Protein AF-A0A3C0MGB0-F1 (afdb_monomer_lite)

Radius of gyration: 11.44 Å; chains: 1; bounding box: 28×23×29 Å

Secondary structure (DSSP, 8-state):
--SS-EE-TTBTTTB-HHHHHHHHHHHHHTT--EEE--TTTTTTHHHHHHHHHHGGGGGG-EEE----SPP-

Foldseek 3Di:
DDPDAAEQLCQLPVADLVRLLVVLVVCVVVPHAEYEEECQRNVNRSVVSNCVSCPVVPVRHDYHYDDDDDRD

Structure (mmCIF, N/CA/C/O backbone):
data_AF-A0A3C0MGB0-F1
#
_entry.id   AF-A0A3C0MGB0-F1
#
loop_
_atom_site.group_PDB
_atom_site.id
_atom_site.type_symbol
_atom_site.label_atom_id
_atom_site.label_alt_id
_atom_site.label_comp_id
_atom_site.label_asym_id
_atom_site.label_entity_id
_atom_site.label_seq_id
_atom_site.pdbx_PDB_ins_code
_atom_site.Cartn_x
_atom_site.Cartn_y
_atom_site.Cartn_z
_atom_site.occupancy
_atom_site.B_iso_or_equiv
_atom_site.auth_seq_id
_atom_site.auth_comp_id
_atom_site.auth_asym_id
_atom_site.auth_atom_id
_atom_site.pdbx_PDB_model_num
ATOM 1 N N . VAL A 1 1 ? -5.398 -10.992 8.869 1.00 93.69 1 VAL A N 1
ATOM 2 C CA . VAL A 1 1 ? -5.740 -10.176 7.680 1.00 93.69 1 VAL A CA 1
ATOM 3 C C . VAL A 1 1 ? -7.247 -10.169 7.507 1.00 93.69 1 VAL A C 1
ATOM 5 O O . VAL A 1 1 ? -7.889 -11.099 7.984 1.00 93.69 1 VAL A O 1
ATOM 8 N N . SER A 1 2 ? -7.801 -9.140 6.870 1.00 98.19 2 SER A N 1
ATOM 9 C CA . SER A 1 2 ? -9.206 -9.088 6.450 1.00 98.19 2 SER A CA 1
ATOM 10 C C . SER A 1 2 ? -9.519 -10.199 5.442 1.00 98.19 2 SER A C 1
ATOM 12 O O . SER A 1 2 ? -8.618 -10.689 4.761 1.00 98.19 2 SER A O 1
ATOM 14 N N . VAL A 1 3 ? -10.795 -10.593 5.340 1.00 97.88 3 VAL A N 1
ATOM 15 C CA . VAL A 1 3 ? -11.248 -11.654 4.414 1.00 97.88 3 VAL A CA 1
ATOM 16 C C . VAL A 1 3 ? -10.997 -11.268 2.951 1.00 97.88 3 VAL A C 1
ATOM 18 O O . VAL A 1 3 ? -10.619 -12.117 2.150 1.00 97.88 3 VAL A O 1
ATOM 21 N N . ALA A 1 4 ? -11.149 -9.984 2.616 1.00 97.81 4 ALA A N 1
ATOM 22 C CA . ALA A 1 4 ? -10.746 -9.415 1.334 1.00 97.81 4 ALA A CA 1
ATOM 23 C C . ALA A 1 4 ? -9.518 -8.510 1.510 1.00 97.81 4 ALA A C 1
ATOM 25 O O . ALA A 1 4 ? -9.436 -7.749 2.478 1.00 97.81 4 ALA A O 1
ATOM 26 N N . GLY A 1 5 ? -8.571 -8.595 0.574 1.00 98.50 5 GLY A N 1
ATOM 27 C CA . GLY A 1 5 ? -7.419 -7.697 0.465 1.00 98.50 5 GLY A CA 1
ATOM 28 C C . GLY A 1 5 ? -7.518 -6.800 -0.768 1.00 98.50 5 GLY A C 1
ATOM 29 O O . GLY A 1 5 ? -8.260 -7.103 -1.703 1.00 98.50 5 GLY A O 1
ATOM 30 N N . LEU A 1 6 ? -6.749 -5.711 -0.785 1.00 98.69 6 LEU A N 1
ATOM 31 C CA . LEU A 1 6 ? -6.684 -4.792 -1.919 1.00 98.69 6 LEU A CA 1
ATOM 32 C C . LEU A 1 6 ? -5.436 -5.046 -2.775 1.00 98.69 6 LEU A C 1
ATOM 34 O O . LEU A 1 6 ? -4.305 -4.900 -2.308 1.00 98.69 6 LEU A O 1
ATOM 38 N N . GLY A 1 7 ? -5.649 -5.363 -4.052 1.00 98.69 7 GLY A N 1
ATOM 39 C CA . GLY A 1 7 ? -4.590 -5.388 -5.060 1.00 98.69 7 GLY A CA 1
ATOM 40 C C . GLY A 1 7 ? -4.224 -3.977 -5.526 1.00 98.69 7 GLY A C 1
ATOM 41 O O . GLY A 1 7 ? -5.090 -3.205 -5.931 1.00 98.69 7 GLY A O 1
ATOM 42 N N . CYS A 1 8 ? -2.933 -3.649 -5.497 1.00 98.69 8 CYS A N 1
ATOM 43 C CA . CYS A 1 8 ? -2.424 -2.295 -5.746 1.00 98.69 8 CYS A CA 1
ATOM 44 C C . CYS A 1 8 ? -1.894 -2.077 -7.177 1.00 98.69 8 CYS A C 1
ATOM 46 O O . CYS A 1 8 ? -1.382 -1.009 -7.492 1.00 98.69 8 CYS A O 1
ATOM 48 N N . ASN A 1 9 ? -2.038 -3.046 -8.087 1.00 97.88 9 ASN A N 1
ATOM 49 C CA . ASN A 1 9 ? -1.459 -3.012 -9.443 1.00 97.88 9 ASN A CA 1
ATOM 50 C C . ASN A 1 9 ? -1.938 -1.853 -10.348 1.00 97.88 9 ASN A C 1
ATOM 52 O O . ASN A 1 9 ? -1.349 -1.611 -11.403 1.00 97.88 9 ASN A O 1
ATOM 56 N N . ASN A 1 10 ? -3.015 -1.157 -9.974 1.00 98.12 10 ASN A N 1
ATOM 57 C CA . ASN A 1 10 ? -3.502 0.027 -10.681 1.00 98.12 10 ASN A CA 1
ATOM 58 C C . ASN A 1 10 ? -2.866 1.338 -10.189 1.00 98.12 10 ASN A C 1
ATOM 60 O O . ASN A 1 10 ? -2.981 2.353 -10.883 1.00 98.12 10 ASN A O 1
ATOM 64 N N . PHE A 1 11 ? -2.192 1.346 -9.037 1.00 98.44 11 PHE A N 1
ATOM 65 C CA . PHE A 1 11 ? -1.588 2.544 -8.455 1.00 98.44 11 PHE A CA 1
ATOM 66 C C . PHE A 1 11 ? -0.362 2.981 -9.256 1.00 98.44 11 PHE A C 1
ATOM 68 O O . PHE A 1 11 ? 0.590 2.227 -9.423 1.00 98.44 11 PHE A O 1
ATOM 75 N N . GLY A 1 12 ? -0.400 4.205 -9.783 1.00 96.94 12 GLY A N 1
ATOM 76 C CA . GLY A 1 12 ? 0.601 4.699 -10.728 1.00 96.94 12 GLY A CA 1
ATOM 77 C C . GLY A 1 12 ? 0.423 4.175 -12.155 1.00 96.94 12 GLY A C 1
ATOM 78 O O . GLY A 1 12 ? 1.279 4.434 -12.995 1.00 96.94 12 GLY A O 1
ATOM 79 N N . ARG A 1 13 ? -0.649 3.423 -12.454 1.00 95.19 13 ARG A N 1
ATOM 80 C CA . ARG A 1 13 ? -0.998 2.979 -13.820 1.00 95.19 13 ARG A CA 1
ATOM 81 C C . ARG A 1 13 ? -2.323 3.561 -14.288 1.00 95.19 13 ARG A C 1
ATOM 83 O O . ARG A 1 13 ? -2.374 4.253 -15.294 1.00 95.19 13 ARG A O 1
ATOM 90 N N . ARG A 1 14 ? -3.398 3.221 -13.574 1.00 97.50 14 ARG A N 1
ATOM 91 C CA . ARG A 1 14 ? -4.768 3.692 -13.832 1.00 97.50 14 ARG A CA 1
ATOM 92 C C . ARG A 1 14 ? -5.240 4.696 -12.787 1.00 97.50 14 ARG A C 1
ATOM 94 O O . ARG A 1 14 ? -6.143 5.461 -13.079 1.00 97.50 14 ARG A O 1
ATOM 101 N N . CYS A 1 15 ? -4.632 4.675 -11.603 1.00 97.81 15 CYS A N 1
ATOM 102 C CA . CYS A 1 15 ? -4.890 5.615 -10.524 1.00 97.81 15 CYS A CA 1
ATOM 103 C C . CYS A 1 15 ? -3.659 6.498 -10.325 1.00 97.81 15 CYS A C 1
ATOM 105 O O . CYS A 1 15 ? -2.557 5.994 -10.081 1.00 97.81 15 CYS A O 1
ATOM 107 N N . ASN A 1 16 ? -3.841 7.811 -10.409 1.00 98.31 16 ASN A N 1
ATOM 108 C CA . ASN A 1 16 ? -2.834 8.774 -9.985 1.00 98.31 16 ASN A CA 1
ATOM 109 C C . ASN A 1 16 ? -2.696 8.774 -8.448 1.00 98.31 16 ASN A C 1
ATOM 111 O O . ASN A 1 16 ? -3.453 8.122 -7.733 1.00 98.31 16 ASN A O 1
ATOM 115 N N . LYS A 1 17 ? -1.731 9.529 -7.913 1.00 98.31 17 LYS A N 1
ATOM 116 C CA . LYS A 1 17 ? -1.458 9.585 -6.466 1.00 98.31 17 LYS A CA 1
ATOM 117 C C . LYS A 1 17 ? -2.695 9.925 -5.614 1.00 98.31 17 LYS A C 1
ATOM 119 O O . LYS A 1 17 ? -2.849 9.360 -4.534 1.00 98.31 17 LYS A O 1
ATOM 124 N N . GLY A 1 18 ? -3.533 10.860 -6.066 1.00 98.56 18 GLY A N 1
ATOM 125 C CA . GLY A 1 18 ? -4.743 11.273 -5.351 1.00 98.56 18 GLY A CA 1
ATOM 126 C C . GLY A 1 18 ? -5.814 10.186 -5.370 1.00 98.56 18 GLY A C 1
ATOM 127 O O . GLY A 1 18 ? -6.332 9.821 -4.322 1.00 98.56 18 GLY A O 1
ATOM 128 N N . GLU A 1 19 ? -6.065 9.599 -6.540 1.00 98.75 19 GLU A N 1
ATOM 129 C CA . GLU A 1 19 ? -7.013 8.487 -6.697 1.00 98.75 19 GLU A CA 1
ATOM 130 C C . GLU A 1 19 ? -6.584 7.259 -5.887 1.00 98.75 19 GLU A C 1
ATOM 132 O O . GLU A 1 19 ? -7.409 6.640 -5.219 1.00 98.75 19 GLU A O 1
ATOM 137 N N . THR A 1 20 ? -5.284 6.942 -5.868 1.00 98.81 20 THR A N 1
ATOM 138 C CA . THR A 1 20 ? -4.733 5.896 -4.998 1.00 98.81 20 THR A CA 1
ATOM 139 C C . THR A 1 20 ? -5.054 6.170 -3.532 1.00 98.81 20 THR A C 1
ATOM 141 O O . THR A 1 20 ? -5.496 5.262 -2.831 1.00 98.81 20 THR A O 1
ATOM 144 N N . ALA A 1 21 ? -4.870 7.407 -3.056 1.00 98.75 21 ALA A N 1
ATOM 145 C CA . ALA A 1 21 ? -5.192 7.756 -1.675 1.00 98.75 21 ALA A CA 1
ATOM 146 C C . ALA A 1 21 ? -6.685 7.571 -1.374 1.00 98.75 21 ALA A C 1
ATOM 148 O O . ALA A 1 21 ? -7.020 6.973 -0.354 1.00 98.75 21 ALA A O 1
ATOM 149 N N . SER A 1 22 ? -7.573 7.994 -2.279 1.00 98.69 22 SER A N 1
ATOM 150 C CA . SER A 1 22 ? -9.019 7.786 -2.139 1.00 98.69 22 SER A CA 1
ATOM 151 C C . SER A 1 22 ? -9.388 6.304 -2.034 1.00 98.69 22 SER A C 1
ATOM 153 O O . SER A 1 22 ? -10.139 5.931 -1.137 1.00 98.69 22 SER A O 1
ATOM 155 N N . VAL A 1 23 ? -8.825 5.447 -2.893 1.00 98.69 23 VAL A N 1
ATOM 156 C CA . VAL A 1 23 ? -9.079 3.996 -2.852 1.00 98.69 23 VAL A CA 1
ATOM 157 C C . VAL A 1 23 ? -8.538 3.375 -1.562 1.00 98.69 23 VAL A C 1
ATOM 159 O O . VAL A 1 23 ? -9.235 2.594 -0.921 1.00 98.69 23 VAL A O 1
ATOM 162 N N . VAL A 1 24 ? -7.312 3.724 -1.155 1.00 98.69 24 VAL A N 1
ATOM 163 C CA . VAL A 1 24 ? -6.699 3.201 0.077 1.00 98.69 24 VAL A CA 1
ATOM 164 C C . VAL A 1 24 ? -7.507 3.612 1.306 1.00 98.69 24 VAL A C 1
ATOM 166 O O . VAL A 1 24 ? -7.735 2.784 2.180 1.00 98.69 24 VAL A O 1
ATOM 169 N N . HIS A 1 25 ? -7.955 4.865 1.384 1.00 98.62 25 HIS A N 1
ATOM 170 C CA . HIS A 1 25 ? -8.766 5.340 2.502 1.00 98.62 25 HIS A CA 1
ATOM 171 C C . HIS A 1 25 ? -10.126 4.648 2.555 1.00 98.62 25 HIS A C 1
ATOM 173 O O . HIS A 1 25 ? -10.460 4.121 3.606 1.00 98.62 25 HIS A O 1
ATOM 179 N N . ALA A 1 26 ? -10.835 4.535 1.428 1.00 98.62 26 ALA A N 1
ATOM 180 C CA . ALA A 1 26 ? -12.096 3.797 1.380 1.00 98.62 26 ALA A CA 1
ATOM 181 C C . ALA A 1 26 ? -11.918 2.328 1.807 1.00 98.62 26 ALA A C 1
ATOM 183 O O . ALA A 1 26 ? -12.703 1.813 2.593 1.00 98.62 26 ALA A O 1
ATOM 184 N N . ALA A 1 27 ? -10.850 1.662 1.356 1.00 98.56 27 ALA A N 1
ATOM 185 C CA . ALA A 1 27 ? -10.559 0.290 1.768 1.00 98.56 27 ALA A CA 1
ATOM 186 C C . ALA A 1 27 ? -10.306 0.179 3.283 1.00 98.56 27 ALA A C 1
ATOM 188 O O . ALA A 1 27 ? -10.803 -0.744 3.924 1.00 98.56 27 ALA A O 1
ATOM 189 N N . LEU A 1 28 ? -9.550 1.118 3.861 1.00 98.44 28 LEU A N 1
ATOM 190 C CA . LEU A 1 28 ? -9.310 1.171 5.307 1.00 98.44 28 LEU A CA 1
ATOM 191 C C . LEU A 1 28 ? -10.600 1.416 6.095 1.00 98.44 28 LEU A C 1
ATOM 193 O O . LEU A 1 28 ? -10.801 0.781 7.128 1.00 98.44 28 LEU A O 1
ATOM 197 N N . ASP A 1 29 ? -11.456 2.314 5.612 1.00 98.00 29 ASP A N 1
ATOM 198 C CA . ASP A 1 29 ? -12.719 2.663 6.263 1.00 98.00 29 ASP A CA 1
ATOM 199 C C . ASP A 1 29 ? -13.704 1.469 6.248 1.00 98.00 29 ASP A C 1
ATOM 201 O O . ASP A 1 29 ? -14.465 1.290 7.196 1.00 98.00 29 ASP A O 1
ATOM 205 N N . GLU A 1 30 ? -13.598 0.577 5.254 1.00 98.38 30 GLU A N 1
ATOM 206 C CA . GLU A 1 30 ? -14.308 -0.715 5.170 1.00 98.38 30 GLU A CA 1
ATOM 207 C C . GLU A 1 30 ? -13.591 -1.877 5.901 1.00 98.38 30 GLU A C 1
ATOM 209 O O . GLU A 1 30 ? -13.986 -3.041 5.808 1.00 98.38 30 GLU A O 1
ATOM 214 N N . GLY A 1 31 ? -12.505 -1.599 6.631 1.00 98.06 31 GLY A N 1
ATOM 215 C CA . GLY A 1 31 ? -11.803 -2.592 7.452 1.00 98.06 31 GLY A CA 1
ATOM 216 C C . GLY A 1 31 ? -10.833 -3.511 6.697 1.00 98.06 31 GLY A C 1
ATOM 217 O O . GLY A 1 31 ? -10.426 -4.552 7.229 1.00 98.06 31 GLY A O 1
ATOM 218 N N . VAL A 1 32 ? -10.418 -3.157 5.474 1.00 98.81 32 VAL A N 1
ATOM 219 C CA . VAL A 1 32 ? -9.361 -3.883 4.751 1.00 98.81 32 VAL A CA 1
ATOM 220 C C . VAL A 1 32 ? -8.017 -3.682 5.451 1.00 98.81 32 VAL A C 1
ATOM 222 O O . VAL A 1 32 ? -7.552 -2.562 5.645 1.00 98.81 32 VAL A O 1
ATOM 225 N N . THR A 1 33 ? -7.350 -4.787 5.789 1.00 98.69 33 THR A N 1
ATOM 226 C CA . THR A 1 33 ? -6.051 -4.789 6.490 1.00 98.69 33 THR A CA 1
ATOM 227 C C . THR A 1 33 ? -4.940 -5.492 5.714 1.00 98.69 33 THR A C 1
ATOM 229 O O . THR A 1 33 ? -3.819 -5.582 6.210 1.00 98.69 33 THR A O 1
ATOM 232 N N . LEU A 1 34 ? -5.213 -5.990 4.504 1.00 98.88 34 LEU A N 1
ATOM 233 C CA . LEU A 1 34 ? -4.218 -6.603 3.621 1.00 98.88 34 LEU A CA 1
ATOM 234 C C . LEU A 1 34 ? -4.115 -5.832 2.305 1.00 98.88 34 LEU A C 1
ATOM 236 O O . LEU A 1 34 ? -5.107 -5.694 1.591 1.00 98.88 34 LEU A O 1
ATOM 240 N N . PHE A 1 35 ? -2.901 -5.398 1.973 1.00 98.88 35 PHE A N 1
ATOM 241 C CA . PHE A 1 35 ? -2.580 -4.701 0.729 1.00 98.88 35 PHE A CA 1
ATOM 242 C C . PHE A 1 35 ? -1.480 -5.456 -0.017 1.00 98.88 35 PHE A C 1
ATOM 244 O O . PHE A 1 35 ? -0.441 -5.774 0.563 1.00 98.88 35 PHE A O 1
ATOM 251 N N . ASP A 1 36 ? -1.710 -5.739 -1.297 1.00 98.81 36 ASP A N 1
ATOM 252 C CA . ASP A 1 36 ? -0.795 -6.488 -2.159 1.00 98.81 36 ASP A CA 1
ATOM 253 C C . ASP A 1 36 ? -0.188 -5.586 -3.242 1.00 98.81 36 ASP A C 1
ATOM 255 O O . ASP A 1 36 ? -0.912 -4.974 -4.027 1.00 98.81 36 ASP A O 1
ATOM 259 N N . THR A 1 37 ? 1.142 -5.507 -3.293 1.00 98.75 37 THR A N 1
ATOM 260 C CA . THR A 1 37 ? 1.912 -4.683 -4.240 1.00 98.75 37 THR A CA 1
ATOM 261 C C . THR A 1 37 ? 3.113 -5.462 -4.803 1.00 98.75 37 THR A C 1
ATOM 263 O O . THR A 1 37 ? 3.257 -6.661 -4.551 1.00 98.75 37 THR A O 1
ATOM 266 N N . ALA A 1 38 ? 3.934 -4.818 -5.633 1.00 98.38 38 ALA A N 1
ATOM 267 C CA . ALA A 1 38 ? 5.214 -5.330 -6.121 1.00 98.38 38 ALA A CA 1
ATOM 268 C C . ALA A 1 38 ? 6.116 -4.172 -6.580 1.00 98.38 38 ALA A C 1
ATOM 270 O O . ALA A 1 38 ? 5.597 -3.130 -6.993 1.00 98.38 38 ALA A O 1
ATOM 271 N N . ASP A 1 39 ? 7.432 -4.393 -6.593 1.00 96.25 39 ASP A N 1
ATOM 272 C CA . ASP A 1 39 ? 8.432 -3.453 -7.129 1.00 96.25 39 ASP A CA 1
ATOM 273 C C . ASP A 1 39 ? 8.173 -3.106 -8.606 1.00 96.25 39 ASP A C 1
ATOM 275 O O . ASP A 1 39 ? 8.263 -1.954 -9.028 1.00 96.25 39 ASP A O 1
ATOM 279 N N . PHE A 1 40 ? 7.755 -4.092 -9.396 1.00 96.69 40 PHE A N 1
ATOM 280 C CA . PHE A 1 40 ? 7.489 -3.940 -10.820 1.00 96.69 40 PHE A CA 1
ATOM 281 C C . PHE A 1 40 ? 6.161 -3.221 -11.116 1.00 96.69 40 PHE A C 1
ATOM 283 O O . PHE A 1 40 ? 5.941 -2.748 -12.232 1.00 96.69 40 PHE A O 1
ATOM 290 N N . TYR A 1 41 ? 5.244 -3.103 -10.146 1.00 97.44 41 TYR A N 1
ATOM 291 C CA . TYR A 1 41 ? 3.959 -2.437 -10.378 1.00 97.44 41 TYR A CA 1
ATOM 292 C C . TYR A 1 41 ? 4.154 -0.934 -10.581 1.00 97.44 41 TYR A C 1
ATOM 294 O O . TYR A 1 41 ? 4.455 -0.185 -9.648 1.00 97.44 41 TYR A O 1
ATOM 302 N N . SER A 1 42 ? 3.959 -0.512 -11.833 1.00 96.12 42 SER A N 1
ATOM 303 C CA . SER A 1 42 ? 4.23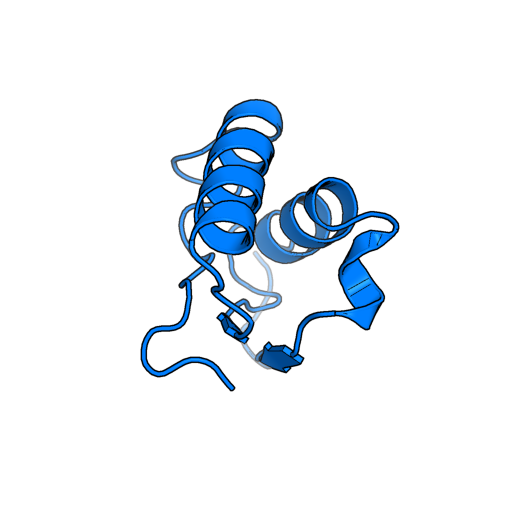7 0.848 -12.301 1.00 96.12 42 SER A CA 1
ATOM 304 C C . SER A 1 42 ? 5.653 1.310 -11.964 1.00 96.12 42 SER A C 1
ATOM 306 O O . SER A 1 42 ? 5.833 2.437 -11.507 1.00 96.12 42 SER A O 1
ATOM 308 N N . THR A 1 43 ? 6.640 0.425 -12.141 1.00 95.44 43 THR A N 1
ATOM 309 C CA . THR A 1 43 ? 8.063 0.715 -11.888 1.00 95.44 43 THR A CA 1
ATOM 310 C C . THR A 1 43 ? 8.267 1.372 -10.510 1.00 95.44 43 THR A C 1
ATOM 312 O O . THR A 1 43 ? 8.825 2.459 -10.374 1.00 95.44 43 THR A O 1
ATOM 315 N N . GLY A 1 44 ? 7.711 0.748 -9.469 1.00 95.69 44 GLY A N 1
ATOM 316 C CA . GLY A 1 44 ? 7.797 1.185 -8.074 1.00 95.69 44 GLY A CA 1
ATOM 317 C C . GLY A 1 44 ? 6.772 2.240 -7.642 1.00 95.69 44 GLY A C 1
ATOM 318 O O . GLY A 1 44 ? 6.652 2.512 -6.444 1.00 95.69 44 GLY A O 1
ATOM 319 N N . LEU A 1 45 ? 5.993 2.837 -8.553 1.00 97.81 45 LEU A N 1
ATOM 320 C CA . LEU A 1 45 ? 4.997 3.847 -8.165 1.00 97.81 45 LEU A CA 1
ATOM 321 C C . LEU A 1 45 ? 3.880 3.273 -7.292 1.00 97.81 45 LEU A C 1
ATOM 323 O O . LEU A 1 45 ? 3.395 3.987 -6.413 1.00 97.81 45 LEU A O 1
ATOM 327 N N . SER A 1 46 ? 3.501 2.005 -7.476 1.00 98.56 46 SER A N 1
ATOM 328 C CA . SER A 1 46 ? 2.492 1.364 -6.623 1.00 98.56 46 SER A CA 1
ATOM 329 C C . SER A 1 46 ? 2.904 1.393 -5.150 1.00 98.56 46 SER A C 1
ATOM 331 O O . SER A 1 46 ? 2.148 1.867 -4.300 1.00 98.56 46 SER A O 1
ATOM 333 N N . GLU A 1 47 ? 4.137 0.975 -4.848 1.00 98.56 47 GLU A N 1
ATOM 334 C CA . GLU A 1 47 ? 4.684 0.971 -3.487 1.00 98.56 47 GLU A CA 1
ATOM 335 C C . GLU A 1 47 ? 4.828 2.391 -2.928 1.00 98.56 47 GLU A C 1
ATOM 337 O O . GLU A 1 47 ? 4.435 2.659 -1.789 1.00 98.56 47 GLU A O 1
ATOM 342 N N . GLN A 1 48 ? 5.323 3.329 -3.742 1.00 98.50 48 GLN A N 1
ATOM 343 C CA . GLN A 1 48 ? 5.474 4.725 -3.331 1.00 98.50 48 GLN A CA 1
ATOM 344 C C . GLN A 1 48 ? 4.128 5.391 -3.024 1.00 98.50 48 GLN A C 1
ATOM 346 O O . GLN A 1 48 ? 4.014 6.143 -2.052 1.00 98.50 48 GLN A O 1
ATOM 351 N N . TYR A 1 49 ? 3.106 5.158 -3.850 1.00 98.75 49 TYR A N 1
ATOM 352 C CA . TYR A 1 49 ? 1.789 5.763 -3.662 1.00 98.75 49 TYR A CA 1
ATOM 353 C C . TYR A 1 49 ? 1.054 5.116 -2.490 1.00 98.75 49 TYR A C 1
ATOM 355 O O . TYR A 1 49 ? 0.512 5.847 -1.661 1.00 98.75 49 TYR A O 1
ATOM 363 N N . LEU A 1 50 ? 1.109 3.785 -2.361 1.00 98.75 50 LEU A N 1
ATOM 364 C CA . LEU A 1 50 ? 0.559 3.067 -1.212 1.00 98.75 50 LEU A CA 1
ATOM 365 C C . LEU A 1 50 ? 1.188 3.557 0.099 1.00 98.75 50 LEU A C 1
ATOM 367 O O . LEU A 1 50 ? 0.467 3.903 1.030 1.00 98.75 50 LEU A O 1
ATOM 371 N N . GLY A 1 51 ? 2.520 3.660 0.168 1.00 98.50 51 GLY A N 1
ATOM 372 C CA . GLY A 1 51 ? 3.216 4.136 1.367 1.00 98.50 51 GLY A CA 1
ATOM 373 C C . GLY A 1 51 ? 2.800 5.552 1.775 1.00 98.50 51 GLY A C 1
ATOM 374 O O . GLY A 1 51 ? 2.532 5.809 2.950 1.00 98.50 51 GLY A O 1
ATOM 375 N N . ARG A 1 52 ? 2.668 6.462 0.799 1.00 98.62 52 ARG A N 1
ATOM 376 C CA . ARG A 1 52 ? 2.183 7.833 1.039 1.00 98.62 52 ARG A CA 1
ATOM 377 C C . ARG A 1 52 ? 0.720 7.865 1.488 1.00 98.62 52 ARG A C 1
ATOM 379 O O . ARG A 1 52 ? 0.391 8.672 2.349 1.00 98.62 52 ARG A O 1
ATOM 386 N N . ALA A 1 53 ? -0.134 7.018 0.915 1.00 98.62 53 ALA A N 1
ATOM 387 C CA . ALA A 1 53 ? -1.552 6.946 1.258 1.00 98.62 53 ALA A CA 1
ATOM 388 C C . ALA A 1 53 ? -1.793 6.329 2.645 1.00 98.62 53 ALA A C 1
ATOM 390 O O . ALA A 1 53 ? -2.658 6.791 3.380 1.00 98.62 53 ALA A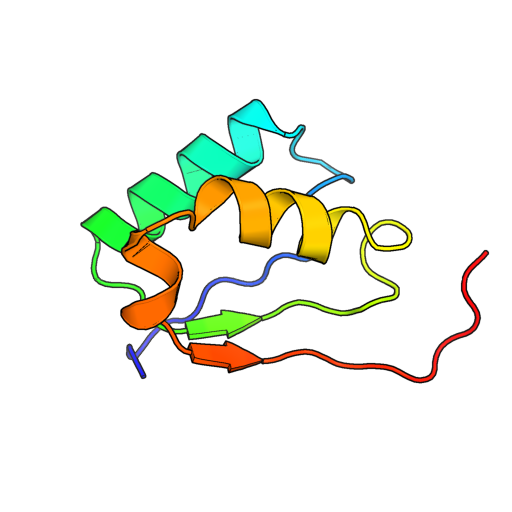 O 1
ATOM 391 N N . LEU A 1 54 ? -1.022 5.313 3.040 1.00 98.56 54 LEU A N 1
ATOM 392 C CA . LEU A 1 54 ? -1.155 4.693 4.361 1.00 98.56 54 LEU A CA 1
ATOM 393 C C . LEU A 1 54 ? -0.730 5.646 5.485 1.00 98.56 54 LEU A C 1
ATOM 395 O O . LEU A 1 54 ? -1.408 5.722 6.510 1.00 98.56 54 LEU A O 1
ATOM 399 N N . GLY A 1 55 ? 0.373 6.383 5.304 1.00 97.44 55 GLY A N 1
ATOM 400 C CA . GLY A 1 55 ? 0.849 7.367 6.277 1.00 97.44 55 GLY A CA 1
ATOM 401 C C . GLY A 1 55 ? 0.904 6.798 7.709 1.00 97.44 55 GLY A C 1
ATOM 402 O O . GLY A 1 55 ? 1.427 5.698 7.908 1.00 97.44 55 GLY A O 1
ATOM 403 N N . PRO A 1 56 ? 0.329 7.486 8.716 1.00 96.56 56 PRO A N 1
ATOM 404 C CA . PRO A 1 56 ? 0.281 6.990 10.096 1.00 96.56 56 PRO A CA 1
ATOM 405 C C . PRO A 1 56 ? -0.475 5.663 10.281 1.00 96.56 56 PRO A C 1
ATOM 407 O O . PRO A 1 56 ? -0.162 4.919 11.211 1.00 96.56 56 PRO A O 1
ATOM 410 N N . ARG A 1 57 ? -1.432 5.342 9.392 1.00 96.88 57 ARG A N 1
ATOM 411 C CA . ARG A 1 57 ? -2.216 4.089 9.403 1.00 96.88 57 ARG A CA 1
ATOM 412 C C . ARG A 1 57 ? -1.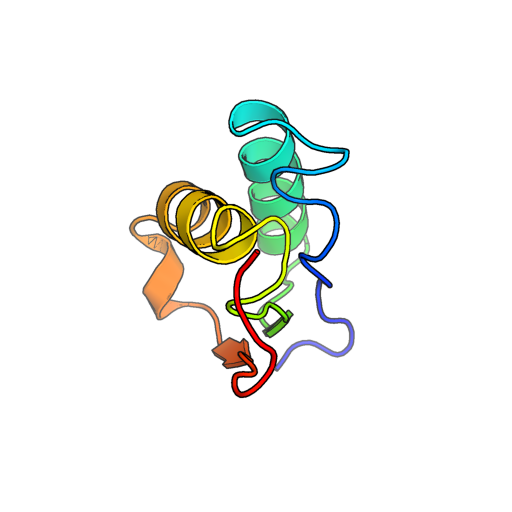432 2.889 8.862 1.00 96.88 57 ARG A C 1
ATOM 414 O O . ARG A 1 57 ? -1.927 1.767 8.857 1.00 96.88 57 ARG A O 1
ATOM 421 N N . ARG A 1 58 ? -0.171 3.076 8.438 1.00 98.00 58 ARG A N 1
ATOM 422 C CA . ARG A 1 58 ? 0.703 1.982 7.980 1.00 98.00 58 ARG A CA 1
ATOM 423 C C . ARG A 1 58 ? 0.831 0.866 9.017 1.00 98.00 58 ARG A C 1
ATOM 425 O O . ARG A 1 58 ? 0.925 -0.293 8.627 1.00 98.00 58 ARG A O 1
ATOM 432 N N . LYS A 1 59 ? 0.858 1.191 10.309 1.00 97.25 59 LYS A N 1
ATOM 433 C CA . LYS A 1 59 ? 0.989 0.197 11.388 1.00 97.25 59 LYS A CA 1
ATOM 434 C C . LYS A 1 59 ? -0.234 -0.721 11.530 1.00 97.25 59 LYS A C 1
ATOM 436 O O . LYS A 1 59 ? -0.108 -1.788 12.116 1.00 97.25 59 LYS A O 1
ATOM 441 N N . ASP A 1 60 ? -1.374 -0.324 10.966 1.00 96.81 60 ASP A N 1
ATOM 442 C CA . ASP A 1 60 ? -2.654 -1.026 11.105 1.00 96.81 60 ASP A CA 1
ATOM 443 C C . ASP A 1 60 ? -2.884 -2.058 9.982 1.00 96.81 60 ASP A C 1
ATOM 445 O O . ASP A 1 60 ? -3.909 -2.737 9.953 1.00 96.81 60 ASP A O 1
ATOM 449 N N . VAL A 1 61 ? -1.934 -2.193 9.046 1.00 98.62 61 VAL A N 1
ATOM 450 C CA . VAL A 1 61 ? -2.071 -3.055 7.864 1.00 98.62 61 VAL A CA 1
ATOM 451 C C . VAL A 1 61 ? -0.887 -3.995 7.665 1.00 98.62 61 VAL A C 1
ATOM 453 O O . VAL A 1 61 ? 0.259 -3.719 8.035 1.00 98.62 61 VAL A O 1
ATOM 456 N N . ILE A 1 62 ? -1.162 -5.095 6.977 1.00 98.81 62 ILE A N 1
ATOM 457 C CA . ILE A 1 62 ? -0.174 -6.027 6.450 1.00 98.81 62 ILE A CA 1
ATOM 458 C C . ILE A 1 62 ? 0.035 -5.708 4.967 1.00 98.81 62 ILE A C 1
ATOM 460 O O . ILE A 1 62 ? -0.924 -5.592 4.204 1.00 98.81 62 ILE A O 1
ATOM 464 N N . ILE A 1 63 ? 1.302 -5.573 4.565 1.00 98.69 63 ILE A N 1
ATOM 465 C CA . ILE A 1 63 ? 1.697 -5.381 3.167 1.00 98.69 63 ILE A CA 1
ATOM 466 C C . ILE A 1 63 ? 2.357 -6.664 2.675 1.00 98.69 63 ILE A C 1
ATOM 468 O O . ILE A 1 63 ? 3.367 -7.088 3.237 1.00 98.69 63 ILE A O 1
ATOM 472 N N . ALA A 1 64 ? 1.802 -7.244 1.616 1.00 98.75 64 ALA A N 1
ATOM 473 C CA . ALA A 1 64 ? 2.458 -8.267 0.821 1.00 98.75 64 ALA A CA 1
ATOM 474 C C . ALA A 1 64 ? 3.122 -7.590 -0.385 1.00 98.75 64 ALA A C 1
ATOM 476 O O . ALA A 1 64 ? 2.466 -6.858 -1.126 1.00 98.75 64 ALA A O 1
ATOM 477 N N . THR A 1 65 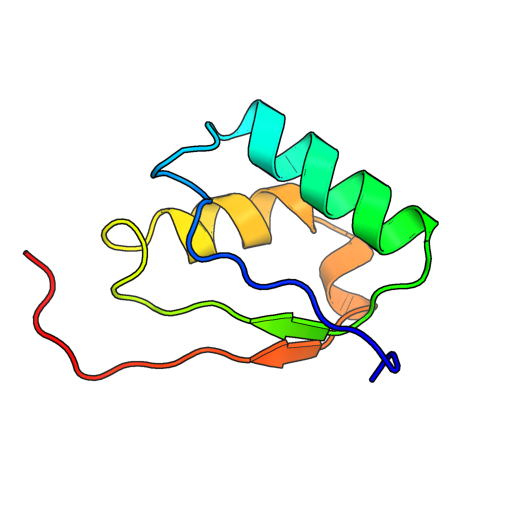? 4.424 -7.808 -0.572 1.00 98.50 65 THR A N 1
ATOM 478 C CA . THR A 1 65 ? 5.145 -7.346 -1.766 1.00 98.50 65 THR A CA 1
ATOM 479 C C . THR A 1 65 ? 5.853 -8.507 -2.458 1.00 98.50 65 THR A C 1
ATOM 481 O O . THR A 1 65 ? 5.953 -9.608 -1.912 1.00 98.50 65 THR A O 1
ATOM 484 N N . LYS A 1 66 ? 6.305 -8.263 -3.683 1.00 98.38 66 LYS A N 1
ATOM 485 C CA . LYS A 1 66 ? 6.962 -9.221 -4.574 1.00 98.38 66 LYS A CA 1
ATOM 486 C C . LYS A 1 66 ? 8.118 -8.505 -5.264 1.00 98.38 66 LYS A C 1
ATOM 488 O O . LYS A 1 66 ? 8.032 -7.300 -5.491 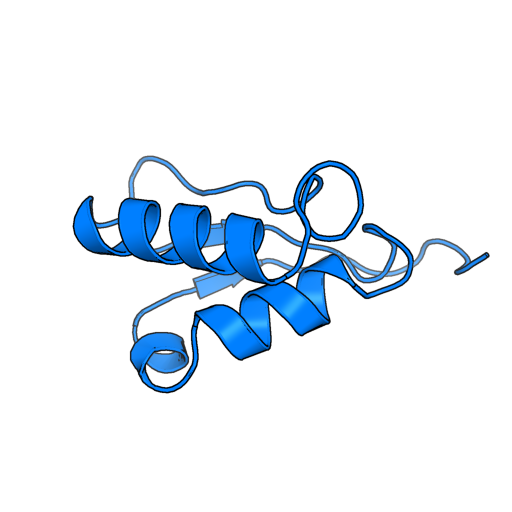1.00 98.38 66 LYS A O 1
ATOM 493 N N . PHE A 1 67 ? 9.156 -9.259 -5.606 1.00 96.25 67 PHE A N 1
ATOM 494 C CA . PHE A 1 67 ? 10.341 -8.757 -6.296 1.00 96.25 67 PHE A CA 1
ATOM 495 C C . PHE A 1 67 ? 10.892 -9.803 -7.268 1.00 96.25 67 PHE A C 1
ATOM 497 O O . PHE A 1 67 ? 10.539 -10.983 -7.183 1.00 96.25 67 PHE A O 1
ATOM 504 N N . GLY A 1 68 ? 11.781 -9.372 -8.167 1.00 93.50 68 GLY A N 1
ATOM 505 C CA . GLY A 1 68 ? 12.581 -10.269 -9.014 1.00 93.50 68 GLY A CA 1
ATOM 506 C C . GLY A 1 68 ? 12.322 -10.175 -10.519 1.00 93.50 68 GLY A C 1
ATOM 507 O O . GLY A 1 68 ? 12.957 -10.903 -11.280 1.00 93.50 68 GLY A O 1
ATOM 508 N N . LEU A 1 69 ? 11.435 -9.282 -10.966 1.00 90.94 69 LEU A N 1
ATOM 509 C CA . LEU A 1 69 ? 11.323 -8.922 -12.383 1.00 90.94 69 LEU A CA 1
ATOM 510 C C . LEU A 1 69 ? 12.262 -7.746 -12.711 1.00 90.94 69 LEU A C 1
ATOM 512 O O . LEU A 1 69 ? 12.464 -6.885 -11.855 1.00 90.94 69 LEU A O 1
ATOM 516 N N . PRO A 1 70 ? 12.828 -7.665 -13.931 1.00 86.62 70 PRO A N 1
ATOM 517 C CA . PRO A 1 70 ? 13.614 -6.505 -14.345 1.00 86.62 70 PRO A CA 1
ATOM 518 C C . PRO A 1 70 ? 12.761 -5.235 -14.319 1.00 86.62 70 PRO A C 1
ATOM 520 O O . PRO A 1 70 ? 11.685 -5.219 -14.909 1.00 86.62 70 PRO A O 1
ATOM 523 N N . LEU A 1 71 ? 13.238 -4.169 -13.676 1.00 81.25 71 LEU A N 1
ATOM 524 C CA . LEU A 1 71 ? 12.610 -2.851 -13.770 1.00 81.25 71 LEU A CA 1
ATOM 525 C C . LEU A 1 71 ? 13.002 -2.228 -15.118 1.00 81.25 71 LEU A C 1
ATOM 527 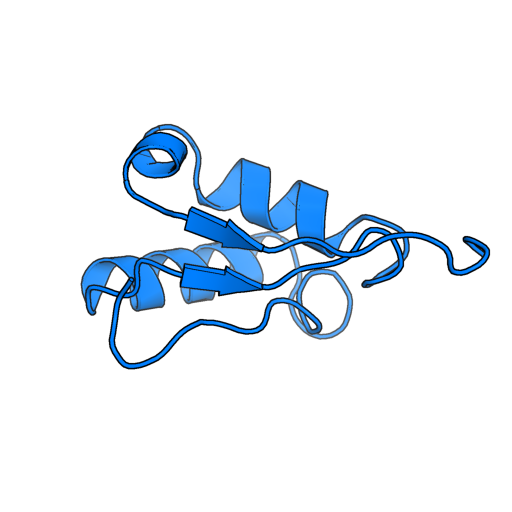O O . LEU A 1 71 ? 14.191 -2.129 -15.418 1.00 81.25 71 LEU A O 1
ATOM 531 N N . ALA A 1 72 ? 12.003 -1.887 -15.935 1.00 66.69 72 ALA A N 1
ATOM 532 C CA . ALA A 1 72 ? 12.181 -1.200 -17.215 1.00 66.69 72 ALA A CA 1
ATOM 533 C C . ALA A 1 72 ? 12.288 0.317 -17.026 1.00 66.69 72 ALA A C 1
ATOM 535 O O . ALA A 1 72 ? 11.548 0.848 -16.161 1.00 66.69 72 ALA A O 1
#

Sequence (72 aa):
VSVAGLGCNNFGRRCNKGETASVVHAALDEGVTLFDTADFYSTGLSEQYLGRALGPRRKDVIIATKFGLPLA

pLDDT: mean 97.0, std 4.51, range [66.69, 98.88]